Protein AF-A0A6Y1TXA5-F1 (afdb_monomer_lite)

Secondary structure (DSSP, 8-state):
-----HHHHHHHHSPPPPPBPTTT-PBPEEEEEETTEEEEE---EEEETTEEEEPTT--TTSHHHHHH-EEEE----HHHHHHHHHHHHHHHHHHHHHHHHHHHHHHHHHHHHHHHHHHHHHHHHHHHHHHHHHHHGGG--

Sequence (141 aa):
MSNIDKQALRERYSPKPAPECHICGKEMTIQRMSASRITYGCTGATYDDKGCHYAEGRSIADDHYEQSCVTVVDVSDPDVLALLDENIQLQRGKDAIEAVALALRDDMRQSREKLEAAERRIAETDQRHAELTARIEPMDR

pLDDT: mean 92.15, std 8.77, range [50.19, 98.5]

InterPro domains:
  IPR025153 Ead/Ea22-like protein [PF13935] (2-132)

Radius of gyration: 38.9 Å; chains: 1; bounding box: 80×25×112 Å

Organism: Salmonella enterica I (NCBI:txid59201)

Structure (mmCIF, N/CA/C/O backbone):
data_AF-A0A6Y1TXA5-F1
#
_entry.id   AF-A0A6Y1TXA5-F1
#
loop_
_atom_site.group_PDB
_atom_site.id
_atom_site.type_symbol
_atom_site.label_atom_id
_atom_site.label_alt_id
_atom_site.label_comp_id
_atom_site.label_asym_id
_atom_site.label_entity_id
_atom_site.label_seq_id
_atom_site.pdbx_PDB_ins_code
_atom_site.Cartn_x
_atom_site.Cartn_y
_atom_site.Cartn_z
_atom_site.occupancy
_atom_site.B_iso_or_equiv
_atom_site.auth_seq_id
_atom_site.auth_comp_id
_atom_site.auth_asym_id
_atom_site.auth_atom_id
_atom_site.pdbx_PDB_model_num
ATOM 1 N N . MET A 1 1 ? 18.683 7.797 3.065 1.00 52.19 1 MET A N 1
ATOM 2 C CA . MET A 1 1 ? 17.239 7.500 3.178 1.00 52.19 1 MET A CA 1
ATOM 3 C C . MET A 1 1 ? 17.001 7.031 4.597 1.00 52.19 1 MET A C 1
ATOM 5 O O . MET A 1 1 ? 17.770 6.193 5.054 1.00 52.19 1 MET A O 1
ATOM 9 N N . SER A 1 2 ? 16.063 7.630 5.331 1.00 56.81 2 SER A N 1
ATOM 10 C CA . SER A 1 2 ? 15.750 7.171 6.686 1.00 56.81 2 SER A CA 1
ATOM 11 C C . SER A 1 2 ? 15.278 5.717 6.611 1.00 56.81 2 SER A C 1
ATOM 13 O O . SER A 1 2 ? 14.435 5.379 5.783 1.00 56.81 2 SER A O 1
ATOM 15 N N . ASN A 1 3 ? 15.862 4.847 7.436 1.00 77.31 3 ASN A N 1
ATOM 16 C CA . ASN A 1 3 ? 15.494 3.434 7.520 1.00 77.31 3 ASN A CA 1
ATOM 17 C C . ASN A 1 3 ? 14.208 3.299 8.350 1.00 77.31 3 ASN A C 1
ATOM 19 O O . ASN A 1 3 ? 14.200 2.724 9.434 1.00 77.31 3 ASN A O 1
ATOM 23 N N . ILE A 1 4 ? 13.153 3.983 7.903 1.00 87.06 4 ILE A N 1
ATOM 24 C CA . ILE A 1 4 ? 11.847 3.924 8.543 1.00 87.06 4 ILE A CA 1
ATOM 25 C C . ILE A 1 4 ? 11.262 2.560 8.222 1.00 87.06 4 ILE A C 1
ATOM 27 O O . ILE A 1 4 ? 11.043 2.222 7.057 1.00 87.06 4 ILE A O 1
ATOM 31 N N . ASP A 1 5 ? 10.988 1.805 9.276 1.00 92.00 5 ASP A N 1
ATOM 32 C CA . ASP A 1 5 ? 10.298 0.536 9.174 1.00 92.00 5 ASP A CA 1
ATOM 33 C C . ASP A 1 5 ? 8.830 0.775 8.782 1.00 92.00 5 ASP A C 1
ATOM 35 O O . ASP A 1 5 ? 7.978 1.127 9.603 1.00 92.00 5 ASP A O 1
ATOM 39 N N . LYS A 1 6 ? 8.544 0.618 7.485 1.00 91.31 6 LYS A N 1
ATOM 40 C CA . LYS A 1 6 ? 7.195 0.780 6.929 1.00 91.31 6 LYS A CA 1
ATOM 41 C C . LYS A 1 6 ? 6.229 -0.271 7.476 1.00 91.31 6 LYS A C 1
ATOM 43 O O . LYS A 1 6 ? 5.043 0.025 7.567 1.00 91.31 6 LYS A O 1
ATOM 48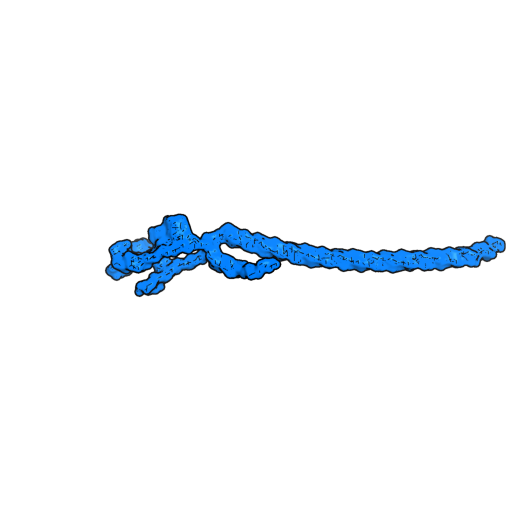 N N . GLN A 1 7 ? 6.711 -1.455 7.861 1.00 92.75 7 GLN A N 1
ATOM 49 C CA . GLN A 1 7 ? 5.874 -2.495 8.455 1.00 92.75 7 GLN A CA 1
ATOM 50 C C . GLN A 1 7 ? 5.431 -2.078 9.860 1.00 92.75 7 GLN A C 1
ATOM 52 O O . GLN A 1 7 ? 4.236 -2.085 10.152 1.00 92.75 7 GLN A O 1
ATOM 57 N N . ALA A 1 8 ? 6.363 -1.579 10.674 1.00 94.25 8 ALA A N 1
ATOM 58 C CA . ALA A 1 8 ? 6.043 -1.035 11.992 1.00 94.25 8 ALA A CA 1
ATOM 59 C C . ALA A 1 8 ? 5.064 0.154 11.922 1.00 94.25 8 ALA A C 1
ATOM 61 O O . ALA A 1 8 ? 4.236 0.339 12.817 1.00 94.25 8 ALA A O 1
ATOM 62 N N . LEU A 1 9 ? 5.131 0.972 10.862 1.00 94.50 9 LEU A N 1
ATOM 63 C CA . LEU A 1 9 ? 4.137 2.024 10.628 1.00 94.50 9 LEU A CA 1
ATOM 64 C C . LEU A 1 9 ? 2.763 1.445 10.281 1.00 94.50 9 LEU A C 1
ATOM 66 O O . LEU A 1 9 ? 1.775 1.874 10.873 1.00 94.50 9 LEU A O 1
ATOM 70 N N . ARG A 1 10 ? 2.682 0.458 9.380 1.00 95.69 10 ARG A N 1
ATOM 71 C CA . ARG A 1 10 ? 1.399 -0.184 9.053 1.00 95.69 10 ARG A CA 1
ATOM 72 C C . ARG A 1 10 ? 0.737 -0.776 10.288 1.00 95.69 10 ARG A C 1
ATOM 74 O O . ARG A 1 10 ? -0.444 -0.540 10.502 1.00 95.69 10 ARG A O 1
ATOM 81 N N . GLU A 1 11 ? 1.487 -1.483 11.125 1.00 94.88 11 GLU A N 1
ATOM 82 C CA . GLU A 1 11 ? 0.965 -2.069 12.366 1.00 94.88 11 GLU A CA 1
ATOM 83 C C . GLU A 1 11 ? 0.459 -1.004 13.343 1.00 94.88 11 GLU A C 1
ATOM 85 O O . GLU A 1 11 ? -0.597 -1.162 13.951 1.00 94.88 11 GLU A O 1
ATOM 90 N N . ARG A 1 12 ? 1.174 0.119 13.465 1.00 94.81 12 ARG A N 1
ATOM 91 C CA . ARG A 1 12 ? 0.801 1.212 14.371 1.00 94.81 12 ARG A CA 1
ATOM 92 C C . ARG A 1 12 ? -0.524 1.875 14.003 1.00 94.81 12 ARG A C 1
ATOM 94 O O . ARG A 1 12 ? -1.293 2.185 14.911 1.00 94.81 12 ARG A O 1
ATOM 101 N N . TYR A 1 13 ? -0.739 2.122 12.712 1.00 96.38 13 TYR A N 1
ATOM 102 C CA . TYR A 1 13 ? -1.920 2.813 12.184 1.00 96.38 13 TYR A CA 1
ATOM 103 C C . TYR A 1 13 ? -3.037 1.853 11.756 1.00 96.38 13 TYR A C 1
ATOM 105 O O . TYR A 1 13 ? -4.083 2.295 11.284 1.00 96.38 13 TYR A O 1
ATOM 113 N N . SER A 1 14 ? -2.841 0.545 11.932 1.00 96.00 14 SER A N 1
ATOM 114 C CA . SER A 1 14 ? -3.896 -0.440 11.713 1.00 96.00 14 SER A CA 1
ATOM 115 C C . SER A 1 14 ? -4.950 -0.382 12.824 1.00 96.00 14 SER A C 1
ATOM 117 O O . SER A 1 14 ? -4.612 -0.089 13.977 1.00 96.00 14 SER A O 1
ATOM 119 N N . PRO A 1 15 ? -6.219 -0.700 12.508 1.00 92.94 15 PRO A N 1
ATOM 120 C CA . PRO A 1 15 ? -7.256 -0.882 13.514 1.00 92.94 15 PRO A CA 1
ATOM 121 C C . PRO A 1 15 ? -6.823 -1.901 14.569 1.00 92.94 15 PRO A C 1
ATOM 123 O O . PRO A 1 15 ? -6.340 -2.987 14.239 1.00 92.94 15 PRO A O 1
ATOM 126 N N . LYS A 1 16 ? -6.992 -1.547 15.843 1.00 90.12 16 LYS A N 1
ATOM 127 C CA . LYS A 1 16 ? -6.677 -2.439 16.963 1.00 90.12 16 LYS A CA 1
ATOM 128 C C . LYS A 1 16 ? -7.922 -3.231 17.363 1.00 90.12 16 LYS A C 1
ATOM 130 O O . LYS A 1 16 ? -9.016 -2.664 17.337 1.00 90.12 16 LYS A O 1
ATOM 135 N N . PRO A 1 17 ? -7.773 -4.511 17.744 1.00 92.00 17 PRO A N 1
ATOM 136 C CA . PRO A 1 17 ? -8.894 -5.298 18.237 1.00 92.00 17 PRO A CA 1
ATOM 137 C C . PRO A 1 17 ? -9.453 -4.701 19.533 1.00 92.00 17 PRO A C 1
ATOM 139 O O . PRO A 1 17 ? -8.765 -3.952 20.239 1.00 92.00 17 PRO A O 1
ATOM 142 N N . ALA A 1 18 ? -10.698 -5.054 19.850 1.00 92.69 18 ALA A N 1
ATOM 143 C CA . ALA A 1 18 ? -11.282 -4.704 21.133 1.00 92.69 18 ALA A CA 1
ATOM 144 C C . ALA A 1 18 ? -10.454 -5.333 22.273 1.00 92.69 18 ALA A C 1
ATOM 146 O O . ALA A 1 18 ? -9.995 -6.471 22.150 1.00 92.69 18 ALA A O 1
ATOM 147 N N . PRO A 1 19 ? -10.220 -4.607 23.379 1.00 95.00 19 PRO A N 1
ATOM 148 C CA . PRO A 1 19 ? -9.510 -5.156 24.520 1.00 95.00 19 PRO A CA 1
ATOM 149 C C . PRO A 1 19 ? -10.345 -6.232 25.221 1.00 95.00 19 PRO A C 1
ATOM 151 O O . PRO A 1 19 ? -11.578 -6.205 25.219 1.00 95.00 19 PRO A O 1
ATOM 154 N N . GLU A 1 20 ? -9.657 -7.149 25.888 1.00 95.88 20 GLU A N 1
ATOM 155 C CA . GLU A 1 20 ? -10.276 -8.099 26.806 1.00 95.88 20 GLU A CA 1
ATOM 156 C C . GLU A 1 20 ? -10.505 -7.461 28.181 1.00 95.88 20 GLU A C 1
ATOM 158 O O . GLU A 1 20 ? -9.740 -6.616 28.654 1.00 95.88 20 GLU A O 1
ATOM 163 N N . CYS A 1 21 ? -11.567 -7.895 28.854 1.00 95.00 21 CYS A N 1
ATOM 164 C CA . CYS A 1 21 ? -11.885 -7.466 30.202 1.00 95.00 21 CYS A CA 1
ATOM 165 C C . CYS A 1 21 ? -10.831 -7.978 31.185 1.00 95.00 21 CYS A C 1
ATOM 167 O O . CYS A 1 21 ? -10.685 -9.181 31.375 1.00 95.00 21 CYS A O 1
ATOM 169 N N . HIS A 1 22 ? -10.172 -7.078 31.910 1.00 95.38 22 HIS A N 1
ATOM 170 C CA . HIS A 1 22 ? -9.161 -7.448 32.905 1.00 95.38 22 HIS A CA 1
ATOM 171 C C . HIS A 1 22 ? -9.720 -8.189 34.140 1.00 95.38 22 HIS A C 1
ATOM 173 O O . HIS A 1 22 ? -8.943 -8.691 34.947 1.00 95.38 22 HIS A O 1
ATOM 179 N N . ILE A 1 23 ? -11.049 -8.261 34.300 1.00 94.25 23 ILE A N 1
ATOM 180 C CA . ILE A 1 23 ? -11.718 -8.968 35.405 1.00 94.25 23 ILE A CA 1
ATOM 181 C C . ILE A 1 23 ? -12.082 -10.407 35.010 1.00 94.25 23 ILE A C 1
ATOM 183 O O . ILE A 1 23 ? -11.930 -11.318 35.817 1.00 94.25 23 ILE A O 1
ATOM 187 N N . CYS A 1 24 ? -12.584 -10.631 33.787 1.00 92.25 24 CYS A N 1
ATOM 188 C CA . CYS A 1 24 ? -13.100 -11.945 33.367 1.00 92.25 24 CYS A CA 1
ATOM 189 C C . CYS A 1 24 ? -12.565 -12.485 32.031 1.00 92.25 24 CYS A C 1
ATOM 191 O O . CYS A 1 24 ? -12.972 -13.570 31.624 1.00 92.25 24 CYS A O 1
ATOM 193 N N . GLY A 1 25 ? -11.700 -11.749 31.332 1.00 92.25 25 GLY A N 1
ATOM 194 C CA . GLY A 1 25 ? -11.067 -12.164 30.074 1.00 92.25 25 GLY A CA 1
ATOM 195 C C . GLY A 1 25 ? -11.969 -12.147 28.836 1.00 92.25 25 GLY A C 1
ATOM 196 O O . GLY A 1 25 ? -11.518 -12.483 27.750 1.00 92.25 25 GLY A O 1
ATOM 197 N N . LYS A 1 26 ? -13.248 -11.767 28.956 1.00 92.00 26 LYS A N 1
ATOM 198 C CA . LYS A 1 26 ? -14.146 -11.661 27.793 1.00 92.00 26 LYS A CA 1
ATOM 199 C C . LYS A 1 26 ? -13.838 -10.415 26.964 1.00 92.00 26 LYS A C 1
ATOM 201 O O . LYS A 1 26 ? -13.551 -9.365 27.539 1.00 92.00 26 LYS A O 1
ATOM 206 N N . GLU A 1 27 ? -13.976 -10.518 25.643 1.00 93.00 27 GLU A N 1
ATOM 207 C CA . GLU A 1 27 ? -13.890 -9.371 24.732 1.00 93.00 27 GLU A CA 1
ATOM 208 C C . GLU A 1 27 ? -14.887 -8.279 25.150 1.00 93.00 27 GLU A C 1
ATOM 210 O O . GLU A 1 27 ? -16.052 -8.545 25.468 1.00 93.00 27 GLU A O 1
ATOM 215 N N . MET A 1 28 ? -14.403 -7.042 25.222 1.00 93.75 28 MET A N 1
ATOM 216 C CA . MET A 1 28 ? -15.205 -5.899 25.637 1.00 93.75 28 MET A CA 1
ATOM 217 C C . MET A 1 28 ? -15.914 -5.261 24.444 1.00 93.75 28 MET A C 1
ATOM 219 O O . MET A 1 28 ? -15.462 -5.340 23.307 1.00 93.75 28 MET A O 1
ATOM 223 N N . THR A 1 29 ? -17.004 -4.546 24.712 1.00 92.31 29 THR A N 1
ATOM 224 C CA . THR A 1 29 ? -17.749 -3.819 23.675 1.00 92.31 29 THR A CA 1
ATOM 225 C C . THR A 1 29 ? -17.590 -2.314 23.840 1.00 92.31 29 THR A C 1
ATOM 227 O O . THR A 1 29 ? -17.335 -1.810 24.940 1.00 92.31 29 THR A O 1
ATOM 230 N N . ILE A 1 30 ? -17.733 -1.579 22.740 1.00 92.94 30 ILE A N 1
ATOM 231 C CA . ILE A 1 30 ? -17.672 -0.118 22.733 1.00 92.94 30 ILE A CA 1
ATOM 232 C C . ILE A 1 30 ? -18.894 0.443 23.470 1.00 92.94 30 ILE A C 1
ATOM 234 O O . ILE A 1 30 ? -20.026 0.208 23.063 1.00 92.94 30 ILE A O 1
ATOM 238 N N . GLN A 1 31 ? -18.658 1.218 24.529 1.00 92.50 31 GLN A N 1
ATOM 239 C CA . GLN A 1 31 ? -19.710 1.902 25.298 1.00 92.50 31 GLN A CA 1
ATOM 240 C C . GLN A 1 31 ? -19.846 3.365 24.892 1.00 92.50 31 GLN A C 1
ATOM 242 O O . GLN A 1 31 ? -20.925 3.951 24.951 1.00 92.50 31 GLN A O 1
ATOM 247 N N . ARG A 1 32 ? -18.729 3.980 24.490 1.00 93.12 32 ARG A N 1
ATOM 248 C CA . ARG A 1 32 ? -18.685 5.379 24.076 1.00 93.12 32 ARG A CA 1
ATOM 249 C C . ARG A 1 32 ? -17.572 5.598 23.067 1.00 93.12 32 ARG A C 1
ATOM 251 O O . ARG A 1 32 ? -16.451 5.146 23.279 1.00 93.12 32 ARG A O 1
ATOM 258 N N . MET A 1 33 ? -17.862 6.366 22.023 1.00 93.31 33 MET A N 1
ATOM 259 C CA . MET A 1 33 ? -16.852 6.892 21.106 1.00 93.31 33 MET A CA 1
ATOM 260 C C . MET A 1 33 ? -16.910 8.412 21.118 1.00 93.31 33 MET A C 1
ATOM 262 O O . MET A 1 33 ? -17.975 9.002 20.947 1.00 93.31 33 MET A O 1
ATOM 266 N N . SER A 1 34 ? -15.765 9.046 21.344 1.00 91.69 34 SER A N 1
ATOM 267 C CA . SER A 1 34 ? -15.610 10.495 21.288 1.00 91.69 34 SER A CA 1
ATOM 268 C C . SER A 1 34 ? -14.334 10.823 20.527 1.00 91.69 34 SER A C 1
ATOM 270 O O . SER A 1 34 ? -13.250 10.850 21.115 1.00 91.69 34 SER A O 1
ATOM 272 N N . ALA A 1 35 ? -14.472 11.088 19.226 1.00 89.12 35 ALA A N 1
ATOM 273 C CA . ALA A 1 35 ? -13.347 11.238 18.304 1.00 89.12 35 ALA A CA 1
ATOM 274 C C . ALA A 1 35 ? -12.374 10.048 18.439 1.00 89.12 35 ALA A C 1
ATOM 276 O O . ALA A 1 35 ? -12.797 8.908 18.284 1.00 89.12 35 ALA A O 1
ATOM 277 N N . SER A 1 36 ? -11.109 10.292 18.790 1.00 91.12 36 SER A N 1
ATOM 278 C CA . SER A 1 36 ? -10.095 9.246 18.967 1.00 91.12 36 SER A CA 1
ATOM 279 C C . SER A 1 36 ? -10.177 8.500 20.300 1.00 91.12 36 SER A C 1
ATOM 281 O O . SER A 1 36 ? -9.404 7.580 20.530 1.00 91.12 36 SER A O 1
ATOM 283 N N . ARG A 1 37 ? -11.060 8.877 21.229 1.00 95.00 37 ARG A N 1
ATOM 284 C CA . ARG A 1 37 ? -11.178 8.199 22.528 1.00 95.00 37 ARG A CA 1
ATOM 285 C C . ARG A 1 37 ? -12.328 7.206 22.484 1.00 95.00 37 ARG A C 1
ATOM 287 O O . ARG A 1 37 ? -13.489 7.609 22.389 1.00 95.00 37 ARG A O 1
ATOM 294 N N . ILE A 1 38 ? -11.997 5.927 22.605 1.00 95.75 38 ILE A N 1
ATOM 295 C CA . ILE A 1 38 ? -12.959 4.828 22.644 1.00 95.75 38 ILE A CA 1
ATOM 296 C C . ILE A 1 38 ? -12.978 4.261 24.058 1.00 95.75 38 ILE A C 1
ATOM 298 O O . ILE A 1 38 ? -11.949 3.827 24.577 1.00 95.75 38 ILE A O 1
ATOM 302 N N . THR A 1 39 ? -14.146 4.274 24.691 1.00 95.88 39 THR A N 1
ATOM 303 C CA . THR A 1 39 ? -14.367 3.618 25.979 1.00 95.88 39 THR A CA 1
ATOM 304 C C . THR A 1 39 ? -14.966 2.243 25.738 1.00 95.88 39 THR A C 1
ATOM 306 O O . THR A 1 39 ? -16.056 2.123 25.174 1.00 95.88 39 THR A O 1
ATOM 309 N N . TYR A 1 40 ? -14.258 1.219 26.193 1.00 95.44 40 TYR A N 1
ATOM 310 C CA . TYR A 1 40 ? -14.702 -0.166 26.204 1.00 95.44 40 TYR A CA 1
ATOM 311 C C . TYR A 1 40 ? -15.212 -0.531 27.595 1.00 95.44 40 TYR A C 1
ATOM 313 O O . TYR A 1 40 ? -14.652 -0.084 28.594 1.00 95.44 40 TYR A O 1
ATOM 321 N N . GLY A 1 41 ? -16.244 -1.369 27.657 1.00 94.38 41 GLY A N 1
ATOM 322 C CA . GLY A 1 41 ? -16.823 -1.889 28.898 1.00 94.38 41 GLY A CA 1
ATOM 323 C C . GLY A 1 41 ? -17.221 -3.355 28.747 1.00 94.38 41 GLY A C 1
ATOM 324 O O . GLY A 1 41 ? -17.605 -3.798 27.661 1.00 94.38 41 GLY A O 1
ATOM 325 N N . CYS A 1 42 ? -17.121 -4.119 29.833 1.00 93.81 42 CYS A N 1
ATOM 326 C CA . CYS A 1 42 ? -17.647 -5.475 29.907 1.00 93.81 42 CYS A CA 1
ATOM 327 C C . CYS A 1 42 ? -19.040 -5.430 30.532 1.00 93.81 42 CYS A C 1
ATOM 329 O O . CYS A 1 42 ? -19.188 -5.456 31.750 1.00 93.81 42 CYS A O 1
ATOM 331 N N . THR A 1 43 ? -20.072 -5.386 29.695 1.00 88.62 43 THR A N 1
ATOM 332 C CA . THR A 1 43 ? -21.476 -5.388 30.140 1.00 88.62 43 THR A CA 1
ATOM 333 C C . THR A 1 43 ? -21.966 -6.777 30.550 1.00 88.62 43 THR A C 1
ATOM 335 O O . THR A 1 43 ? -23.001 -6.902 31.192 1.00 88.62 43 THR A O 1
ATOM 338 N N . GLY A 1 44 ? -21.253 -7.840 30.159 1.00 86.69 44 GLY A N 1
ATOM 339 C CA . GLY A 1 44 ? -21.749 -9.211 30.288 1.00 86.69 44 GLY A CA 1
ATOM 340 C C . GLY A 1 44 ? -22.946 -9.508 29.377 1.00 86.69 44 GLY A C 1
ATOM 341 O O . GLY A 1 44 ? -23.604 -10.526 29.584 1.00 86.69 44 GLY A O 1
ATOM 342 N N . ALA A 1 45 ? -23.227 -8.626 28.410 1.00 88.06 45 ALA A N 1
ATOM 343 C CA . ALA A 1 45 ? -24.276 -8.805 27.421 1.00 88.06 45 ALA A CA 1
ATOM 344 C C . ALA A 1 45 ? -23.842 -9.787 26.333 1.00 88.06 45 ALA A C 1
ATOM 346 O O . ALA A 1 45 ? -22.721 -9.728 25.825 1.00 88.06 45 ALA A O 1
ATOM 347 N N . THR A 1 46 ? -24.766 -10.648 25.943 1.00 86.44 46 THR A N 1
ATOM 348 C CA . THR A 1 46 ? -24.685 -11.504 24.769 1.00 86.44 46 THR A CA 1
ATOM 349 C C . THR A 1 46 ? -25.816 -11.130 23.821 1.00 86.44 46 THR A C 1
ATOM 351 O O . THR A 1 46 ? -26.941 -10.856 24.242 1.00 86.44 46 THR A O 1
ATOM 354 N N . TYR A 1 47 ? -25.489 -11.074 22.532 1.00 86.12 47 TYR A N 1
ATOM 355 C CA . TYR A 1 47 ? -26.424 -10.741 21.465 1.00 86.12 47 TYR A CA 1
ATOM 356 C C . TYR A 1 47 ? -26.654 -11.994 20.628 1.00 86.12 47 TYR A C 1
ATOM 358 O O . TYR A 1 47 ? -25.716 -12.514 20.025 1.00 86.12 47 TYR A O 1
ATOM 366 N N . ASP A 1 48 ? -27.889 -12.481 20.616 1.00 88.56 48 ASP A N 1
ATOM 367 C CA . ASP A 1 48 ? -28.330 -13.597 19.782 1.00 88.56 48 ASP A CA 1
ATOM 368 C C . ASP A 1 48 ? -29.650 -13.254 19.067 1.00 88.56 48 ASP A C 1
ATOM 370 O O . ASP A 1 48 ? -30.143 -12.125 19.143 1.00 88.56 48 ASP A O 1
ATOM 374 N N . ASP A 1 49 ? -30.245 -14.235 18.384 1.00 92.50 49 ASP A N 1
ATOM 375 C CA . ASP A 1 49 ? -31.521 -14.079 17.670 1.00 92.50 49 ASP A CA 1
ATOM 376 C C . ASP A 1 49 ? -32.699 -13.687 18.587 1.00 92.50 49 ASP A C 1
ATOM 378 O O . ASP A 1 49 ? -33.741 -13.238 18.106 1.00 92.50 49 ASP A O 1
ATOM 382 N N . LYS A 1 50 ? -32.563 -13.846 19.911 1.00 88.75 50 LYS A N 1
ATOM 383 C CA . LYS A 1 50 ? -33.564 -13.458 20.918 1.00 88.75 50 LYS A CA 1
ATOM 384 C C . LYS A 1 50 ? -33.314 -12.056 21.479 1.00 88.75 50 LYS A C 1
ATOM 386 O O . LYS A 1 50 ? -34.108 -11.579 22.290 1.00 88.75 50 LYS A O 1
ATOM 391 N N . GLY A 1 51 ? -32.254 -11.386 21.034 1.00 88.31 51 GLY A N 1
ATOM 392 C CA . GLY A 1 51 ? -31.882 -10.039 21.437 1.00 88.31 51 GLY A CA 1
ATOM 393 C C . GLY A 1 51 ? -30.770 -10.001 22.485 1.00 88.31 51 GLY A C 1
ATOM 394 O O . GLY A 1 51 ? -29.967 -10.921 22.630 1.00 88.31 51 GLY A O 1
ATOM 395 N N . CYS A 1 52 ? -30.692 -8.877 23.197 1.00 87.31 52 CYS A N 1
ATOM 396 C CA . CYS A 1 52 ? -29.677 -8.645 24.222 1.00 87.31 52 CYS A CA 1
ATOM 397 C C . CYS A 1 52 ? -30.096 -9.296 25.542 1.00 87.31 52 CYS A C 1
ATOM 399 O O . CYS A 1 52 ? -31.165 -8.990 26.074 1.00 87.31 52 CYS A O 1
ATOM 401 N N . HIS A 1 53 ? -29.239 -10.149 26.091 1.00 88.19 53 HIS A N 1
ATOM 402 C CA . HIS A 1 53 ? -29.414 -10.719 27.420 1.00 88.19 53 HIS A CA 1
ATOM 403 C C . HIS A 1 53 ? -28.103 -10.657 28.201 1.00 88.19 53 HIS A C 1
ATOM 405 O O . HIS A 1 53 ? -27.018 -10.747 27.636 1.00 8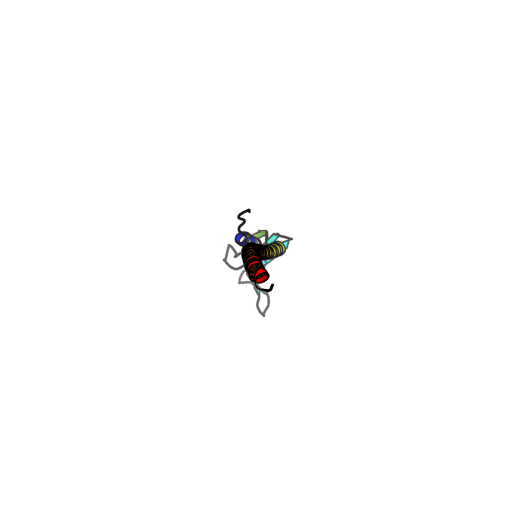8.19 53 HIS A O 1
ATOM 411 N N . TYR A 1 54 ? -28.206 -10.464 29.512 1.00 89.06 54 TYR A N 1
ATOM 412 C CA . TYR A 1 54 ? -27.053 -10.371 30.400 1.00 89.06 54 TYR A CA 1
ATOM 413 C C . TYR A 1 54 ? -26.810 -11.717 31.079 1.00 89.06 54 TYR A C 1
ATOM 415 O O . TYR A 1 54 ? -27.755 -12.458 31.359 1.00 89.06 54 TYR A O 1
ATOM 423 N N . ALA A 1 55 ? -25.547 -12.031 31.367 1.00 87.06 55 ALA A N 1
ATOM 424 C CA . ALA A 1 55 ? -25.228 -13.158 32.238 1.00 87.06 55 ALA A CA 1
ATOM 425 C C . ALA A 1 55 ? -25.869 -12.984 33.632 1.00 87.06 55 ALA A C 1
ATOM 427 O O . ALA A 1 55 ? -26.199 -11.875 34.053 1.00 87.06 55 ALA A O 1
ATOM 428 N N . GLU A 1 56 ? -26.057 -14.087 34.355 1.00 86.25 56 GLU A N 1
ATOM 429 C CA . GLU A 1 56 ? -26.721 -14.064 35.660 1.00 86.25 56 GLU A CA 1
ATOM 430 C C . GLU A 1 56 ? -26.021 -13.103 36.638 1.00 86.25 56 GLU A C 1
ATOM 432 O O . GLU A 1 56 ? -24.794 -13.093 36.755 1.00 86.25 56 GLU A O 1
ATOM 437 N N . GLY A 1 57 ? -26.811 -12.256 37.305 1.00 85.06 57 GLY A N 1
ATOM 438 C CA . GLY A 1 57 ? -26.305 -11.222 38.212 1.00 85.06 57 GLY A CA 1
ATOM 439 C C . GLY A 1 57 ? -25.627 -10.030 37.526 1.00 85.06 57 GLY A C 1
ATOM 440 O O . GLY A 1 57 ? -25.056 -9.198 38.228 1.00 85.06 57 GLY A O 1
ATOM 441 N N . ARG A 1 58 ? -25.674 -9.928 36.188 1.00 88.00 58 ARG A N 1
ATOM 442 C CA . ARG A 1 58 ? -25.063 -8.830 35.426 1.00 88.00 58 ARG A CA 1
ATOM 443 C C . ARG A 1 58 ? -26.081 -7.793 34.947 1.00 88.00 58 ARG A C 1
ATOM 445 O O . ARG A 1 58 ? -27.230 -8.121 34.658 1.00 88.00 58 ARG A O 1
ATOM 452 N N . SER A 1 59 ? -25.650 -6.539 34.820 1.00 85.31 59 SER A N 1
ATOM 453 C CA . SER A 1 59 ? -26.431 -5.448 34.220 1.00 85.31 59 SER A CA 1
ATOM 454 C C . SER A 1 59 ? -25.536 -4.339 33.644 1.00 85.31 59 SER A C 1
ATOM 456 O O . SER A 1 59 ? -24.333 -4.312 33.882 1.00 85.31 59 SER A O 1
ATOM 458 N N . ILE A 1 60 ? -26.124 -3.379 32.918 1.00 79.50 60 ILE A N 1
ATOM 459 C CA . ILE A 1 60 ? -25.397 -2.225 32.345 1.00 79.50 60 ILE A CA 1
ATOM 460 C C . ILE A 1 60 ? -24.854 -1.235 33.395 1.00 79.50 60 ILE A C 1
ATOM 462 O O . ILE A 1 60 ? -24.123 -0.315 33.049 1.00 79.50 60 ILE A O 1
ATOM 466 N N . ALA A 1 61 ? -25.223 -1.394 34.665 1.00 83.62 61 ALA A N 1
ATOM 467 C CA . ALA A 1 61 ? -24.790 -0.535 35.764 1.00 83.62 61 ALA A CA 1
ATOM 468 C C . ALA A 1 61 ? -24.365 -1.364 36.986 1.00 83.62 61 ALA A C 1
ATOM 470 O O . ALA A 1 61 ? -24.569 -0.943 38.120 1.00 83.62 61 ALA A O 1
ATOM 471 N N . ASP A 1 62 ? -23.843 -2.573 36.754 1.00 89.56 62 ASP A N 1
ATOM 472 C CA . ASP A 1 62 ? -23.259 -3.380 37.823 1.00 89.56 62 ASP A CA 1
ATOM 473 C C . ASP A 1 62 ? -21.805 -2.974 38.125 1.00 89.56 62 ASP A C 1
ATOM 475 O O . ASP A 1 62 ? -21.133 -2.323 37.319 1.00 89.56 62 ASP A O 1
ATOM 479 N N . ASP A 1 63 ? -21.307 -3.399 39.290 1.00 92.56 63 ASP A N 1
ATOM 480 C CA . ASP A 1 63 ? -19.933 -3.121 39.728 1.00 92.56 63 ASP A CA 1
ATOM 481 C C . ASP A 1 63 ? -18.900 -3.631 38.717 1.00 92.56 63 ASP A C 1
ATOM 483 O O . ASP A 1 63 ? -17.852 -3.021 38.516 1.00 92.56 63 ASP A O 1
ATOM 487 N N . HIS A 1 64 ? -19.190 -4.749 38.046 1.00 93.31 64 HIS A N 1
ATOM 488 C CA . HIS A 1 64 ? -18.283 -5.307 37.053 1.00 93.31 64 HIS A CA 1
ATOM 489 C C . HIS A 1 64 ? -18.157 -4.387 35.840 1.00 93.31 64 HIS A C 1
ATOM 491 O O . HIS A 1 64 ? -17.054 -4.163 35.352 1.00 93.31 64 HIS A O 1
ATOM 497 N N . TYR A 1 65 ? -19.266 -3.858 35.338 1.00 93.19 65 TYR A N 1
ATOM 498 C CA . TYR A 1 65 ? -19.298 -2.910 34.243 1.00 93.19 65 TYR A CA 1
ATOM 499 C C . TYR A 1 65 ? -18.495 -1.668 34.621 1.00 93.19 65 TYR A C 1
ATOM 501 O O . TYR A 1 65 ? -17.559 -1.328 33.893 1.00 93.19 65 TYR A O 1
ATOM 509 N N . GLU A 1 66 ? -18.784 -1.062 35.779 1.00 92.31 66 GLU A N 1
ATOM 510 C CA . GLU A 1 66 ? -18.095 0.141 36.258 1.00 92.31 66 GLU A CA 1
ATOM 511 C C . GLU A 1 66 ? -16.582 -0.084 36.377 1.00 92.31 66 GLU A C 1
ATOM 513 O O . GLU A 1 66 ? -15.793 0.682 35.820 1.00 92.31 66 GLU A O 1
ATOM 518 N N . GLN A 1 67 ? -16.172 -1.180 37.018 1.00 94.50 67 GLN A N 1
ATOM 519 C CA . GLN A 1 67 ? -14.762 -1.512 37.218 1.00 94.50 67 GLN A CA 1
ATOM 520 C C . GLN A 1 67 ? -14.063 -1.937 35.925 1.00 94.50 67 GLN A C 1
ATOM 522 O O . GLN A 1 67 ? -12.863 -1.728 35.780 1.00 94.50 67 GLN A O 1
ATOM 527 N N . SER A 1 68 ? -14.790 -2.518 34.968 1.00 94.75 68 SER A N 1
ATOM 528 C CA . SER A 1 68 ? -14.202 -2.988 33.713 1.00 94.75 68 SER A CA 1
ATOM 529 C C . SER A 1 68 ? -13.876 -1.867 32.728 1.00 94.75 68 SER A C 1
ATOM 531 O O . SER A 1 68 ? -13.080 -2.097 31.821 1.00 94.75 68 SER A O 1
ATOM 533 N N . CYS A 1 69 ? -14.481 -0.683 32.865 1.00 94.06 69 CYS A N 1
ATOM 534 C CA . CYS A 1 69 ? -14.398 0.374 31.861 1.00 94.06 69 CYS A CA 1
ATOM 535 C C . CYS A 1 69 ? -12.959 0.867 31.627 1.00 94.06 69 CYS A C 1
ATOM 537 O O . CYS A 1 69 ? -12.288 1.354 32.534 1.00 94.06 69 CYS A O 1
ATOM 539 N N . VAL A 1 70 ? -12.506 0.826 30.372 1.00 95.69 70 VAL A N 1
ATOM 540 C CA . VAL A 1 70 ? -11.194 1.337 29.950 1.00 95.69 70 VAL A CA 1
ATOM 541 C C . VAL A 1 70 ? -11.358 2.286 28.773 1.00 95.69 70 VAL A C 1
ATOM 543 O O . VAL A 1 70 ? -12.141 2.034 27.863 1.00 95.69 70 VAL A O 1
ATOM 546 N N . THR A 1 71 ? -10.618 3.396 28.772 1.00 95.94 71 THR A N 1
ATOM 547 C CA . THR A 1 71 ? -10.586 4.318 27.629 1.00 95.94 71 THR A CA 1
ATOM 548 C C . THR A 1 71 ? -9.254 4.212 26.907 1.00 95.94 71 THR A C 1
ATOM 550 O O . THR A 1 71 ? -8.205 4.481 27.489 1.00 95.94 71 THR A O 1
ATOM 553 N N . VAL A 1 72 ? -9.315 3.862 25.628 1.00 94.62 72 VAL A N 1
ATOM 554 C CA . VAL A 1 72 ? -8.169 3.740 24.729 1.00 94.62 72 VAL A CA 1
ATOM 555 C C . VAL A 1 72 ? -8.188 4.901 23.741 1.00 94.62 72 VAL A C 1
ATOM 557 O O . VAL A 1 72 ? -9.251 5.355 23.316 1.00 94.62 72 VAL A O 1
ATOM 560 N N . VAL A 1 73 ? -7.003 5.403 23.393 1.00 94.12 73 VAL A N 1
ATOM 561 C CA . VAL A 1 73 ? -6.844 6.330 22.269 1.00 94.12 73 VAL A CA 1
ATOM 562 C C . VAL A 1 73 ? -6.628 5.502 21.010 1.00 94.12 73 VAL A C 1
ATOM 564 O O . VAL A 1 73 ? -5.614 4.810 20.885 1.00 94.12 73 VAL A O 1
ATOM 567 N N . ASP A 1 74 ? -7.592 5.564 20.104 1.00 93.31 74 ASP A N 1
ATOM 568 C CA . ASP A 1 74 ? -7.458 5.035 18.763 1.00 93.31 74 ASP A CA 1
ATOM 569 C C . ASP A 1 74 ? -6.518 5.932 17.953 1.00 93.31 74 ASP A C 1
ATOM 571 O O . ASP A 1 74 ? -6.686 7.150 17.871 1.00 93.31 74 ASP A O 1
ATOM 575 N N . VAL A 1 75 ? -5.482 5.299 17.420 1.00 94.12 75 VAL A N 1
ATOM 576 C CA . VAL A 1 75 ? -4.463 5.913 16.563 1.00 94.12 75 VAL A CA 1
ATOM 577 C C . VAL A 1 75 ? -4.512 5.319 15.159 1.00 94.12 75 VAL A C 1
ATOM 579 O O . VAL A 1 75 ? -3.604 5.574 14.372 1.00 94.12 75 VAL A O 1
ATOM 582 N N . SER A 1 76 ? -5.516 4.485 14.869 1.00 94.38 76 SER A N 1
ATOM 583 C CA . SER A 1 76 ? -5.709 3.943 13.536 1.00 94.38 76 SER A CA 1
ATOM 584 C C . SER A 1 76 ? -6.046 5.067 12.561 1.00 94.38 76 SER A C 1
ATOM 586 O O . SER A 1 76 ? -6.793 5.991 12.885 1.00 94.38 76 SER A O 1
ATOM 588 N N . ASP A 1 77 ? -5.424 5.023 11.387 1.00 96.06 77 ASP A N 1
ATOM 589 C CA . ASP A 1 77 ? -5.556 6.079 10.389 1.00 96.06 77 ASP A CA 1
ATOM 590 C C . ASP A 1 77 ? -5.511 5.463 8.979 1.00 96.06 77 ASP A C 1
ATOM 592 O O . ASP A 1 77 ? -4.439 5.050 8.516 1.00 96.06 77 ASP A O 1
ATOM 596 N N . PRO A 1 78 ? -6.665 5.354 8.293 1.00 95.69 78 PRO A N 1
ATOM 597 C CA . PRO A 1 78 ? -6.730 4.757 6.965 1.00 95.69 78 PRO A CA 1
ATOM 598 C C . PRO A 1 78 ? -6.000 5.593 5.905 1.00 95.69 78 PRO A C 1
ATOM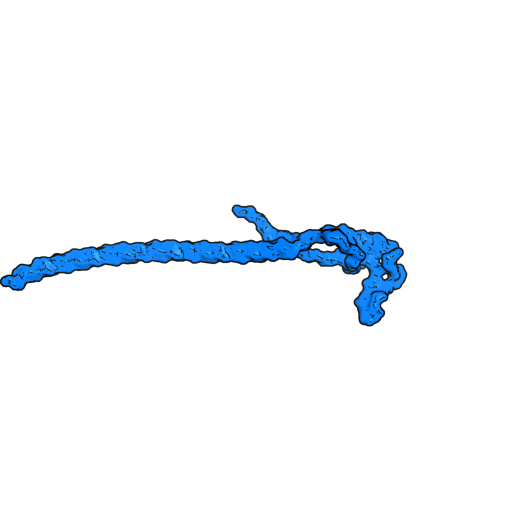 600 O O . PRO A 1 78 ? -5.469 5.015 4.955 1.00 95.69 78 PRO A O 1
ATOM 603 N N . ASP A 1 79 ? -5.912 6.914 6.075 1.00 97.12 79 ASP A N 1
ATOM 604 C CA . ASP A 1 79 ? -5.231 7.794 5.124 1.00 97.12 79 ASP A CA 1
ATOM 605 C C . ASP A 1 79 ? -3.717 7.577 5.201 1.00 97.12 79 ASP A C 1
ATOM 607 O O . ASP A 1 79 ? -3.038 7.477 4.177 1.00 97.12 79 ASP A O 1
ATOM 611 N N . VAL A 1 80 ? -3.175 7.395 6.410 1.00 96.44 80 VAL A N 1
ATOM 612 C CA . VAL A 1 80 ? -1.761 7.029 6.590 1.00 96.44 80 VAL A CA 1
ATOM 613 C C . VAL A 1 80 ? -1.448 5.676 5.944 1.00 96.44 80 VAL A C 1
ATOM 615 O O . VAL A 1 80 ? -0.405 5.531 5.300 1.00 96.44 80 VAL A O 1
ATOM 618 N N . LEU A 1 81 ? -2.335 4.683 6.071 1.00 97.25 81 LEU A N 1
ATOM 619 C CA . LEU A 1 81 ? -2.154 3.377 5.427 1.00 97.25 81 LEU A CA 1
ATOM 620 C C . LEU A 1 81 ? -2.185 3.481 3.894 1.00 97.25 81 LEU A C 1
ATOM 622 O O . LEU A 1 81 ? -1.331 2.888 3.232 1.00 97.25 81 LEU A O 1
ATOM 626 N N . ALA A 1 82 ? -3.102 4.277 3.339 1.00 97.62 82 ALA A N 1
ATOM 627 C CA . ALA A 1 82 ? -3.186 4.524 1.902 1.00 97.62 82 ALA A CA 1
ATOM 628 C C . ALA A 1 82 ? -1.922 5.218 1.363 1.00 97.62 82 ALA A C 1
ATOM 630 O O . ALA A 1 82 ? -1.366 4.803 0.344 1.00 97.62 82 ALA A O 1
ATOM 631 N N . LEU A 1 83 ? -1.404 6.217 2.085 1.00 97.25 83 LEU A N 1
ATOM 632 C CA . LEU A 1 83 ? -0.152 6.892 1.734 1.00 97.25 83 LEU A CA 1
ATOM 633 C C . LEU A 1 83 ? 1.059 5.948 1.802 1.00 97.25 83 LEU A C 1
ATOM 635 O O . LEU A 1 83 ? 1.978 6.055 0.986 1.00 97.25 83 LEU A O 1
ATOM 639 N N . LEU A 1 84 ? 1.083 5.005 2.750 1.00 96.44 84 LEU A N 1
ATOM 640 C CA . LEU A 1 84 ? 2.126 3.975 2.812 1.00 96.44 84 LEU A CA 1
ATOM 641 C C . LEU A 1 84 ? 2.072 3.039 1.601 1.00 96.44 84 LEU A C 1
ATOM 643 O O . LEU A 1 84 ? 3.128 2.692 1.064 1.00 96.44 84 LEU A O 1
ATOM 647 N N . ASP A 1 85 ? 0.876 2.653 1.156 1.00 96.19 85 ASP A N 1
ATOM 648 C CA . ASP A 1 85 ? 0.692 1.859 -0.061 1.00 96.19 85 ASP A CA 1
ATOM 649 C C . ASP A 1 85 ? 1.183 2.591 -1.302 1.00 96.19 85 ASP A C 1
ATOM 651 O O . ASP A 1 85 ? 2.001 2.047 -2.051 1.00 96.19 85 ASP A O 1
ATOM 655 N N . GLU A 1 86 ? 0.757 3.838 -1.486 1.00 97.25 86 GLU A N 1
ATOM 656 C CA . GLU A 1 86 ? 1.207 4.676 -2.594 1.00 97.25 86 GLU A CA 1
ATOM 657 C C . GLU A 1 86 ? 2.733 4.813 -2.592 1.00 97.25 86 GLU A C 1
ATOM 659 O O . GLU A 1 86 ? 3.391 4.596 -3.611 1.00 97.25 86 GLU A O 1
ATOM 664 N N . ASN A 1 87 ? 3.331 5.078 -1.430 1.00 94.94 87 ASN A N 1
ATOM 665 C CA . ASN A 1 87 ? 4.776 5.208 -1.308 1.00 94.94 87 ASN A CA 1
ATOM 666 C C . ASN A 1 87 ? 5.527 3.914 -1.673 1.00 94.94 87 ASN A C 1
ATOM 668 O O . ASN A 1 87 ? 6.595 3.970 -2.287 1.00 94.94 87 ASN A O 1
ATOM 672 N N . ILE A 1 88 ? 4.995 2.743 -1.308 1.00 93.75 88 ILE A N 1
ATOM 673 C CA . ILE A 1 88 ? 5.574 1.444 -1.684 1.00 93.75 88 ILE A CA 1
ATOM 674 C C . ILE A 1 88 ? 5.484 1.231 -3.198 1.00 93.75 88 ILE A C 1
ATOM 676 O O . ILE A 1 88 ? 6.458 0.778 -3.804 1.00 93.75 88 ILE A O 1
ATOM 680 N N . GLN A 1 89 ? 4.357 1.580 -3.820 1.00 96.38 89 GLN A N 1
ATOM 681 C CA . GLN A 1 89 ? 4.195 1.470 -5.272 1.00 96.38 89 GLN A CA 1
ATOM 682 C C . GLN A 1 89 ? 5.134 2.419 -6.021 1.00 96.38 89 GLN A C 1
ATOM 684 O O . GLN A 1 89 ? 5.814 1.999 -6.956 1.00 96.38 89 GLN A O 1
ATOM 689 N N . LEU A 1 90 ? 5.247 3.670 -5.569 1.00 96.69 90 LEU A N 1
ATOM 690 C CA . LEU A 1 90 ? 6.164 4.652 -6.147 1.00 96.69 90 LEU A CA 1
ATOM 691 C C . LEU A 1 90 ? 7.623 4.213 -6.028 1.00 96.69 90 LEU A C 1
ATOM 693 O O . LEU A 1 90 ? 8.382 4.375 -6.980 1.00 96.69 90 LEU A O 1
ATOM 697 N N . GLN A 1 91 ? 8.020 3.618 -4.899 1.00 94.88 91 GLN A N 1
ATOM 698 C CA . GLN A 1 91 ? 9.377 3.096 -4.738 1.00 94.88 91 GLN A CA 1
ATOM 699 C C . GLN A 1 91 ? 9.665 1.973 -5.742 1.00 94.88 91 GLN A C 1
ATOM 701 O O . GLN A 1 91 ? 10.693 2.006 -6.407 1.00 94.88 91 GLN A O 1
ATOM 706 N N . ARG A 1 92 ? 8.730 1.032 -5.923 1.00 95.62 92 ARG A N 1
ATOM 707 C CA . ARG A 1 92 ? 8.863 -0.030 -6.934 1.00 95.62 92 ARG A CA 1
ATOM 708 C C . ARG A 1 92 ? 8.951 0.537 -8.350 1.00 95.62 92 ARG A C 1
ATOM 710 O O . ARG A 1 92 ? 9.776 0.088 -9.138 1.00 95.62 92 ARG A O 1
ATOM 717 N N . GLY A 1 93 ? 8.119 1.531 -8.665 1.00 97.62 93 GLY A N 1
ATOM 718 C CA . GLY A 1 93 ? 8.149 2.221 -9.953 1.00 97.62 93 GLY A CA 1
ATOM 719 C C . GLY A 1 93 ? 9.481 2.930 -10.197 1.00 97.62 93 GLY A C 1
ATOM 720 O O . GLY A 1 93 ? 10.055 2.810 -11.276 1.00 97.62 93 GLY A O 1
ATOM 721 N N . LYS A 1 94 ? 10.013 3.607 -9.176 1.00 97.50 94 LYS A N 1
ATOM 722 C CA . LYS A 1 94 ? 11.334 4.235 -9.224 1.00 97.50 94 LYS A CA 1
ATOM 723 C C . LYS A 1 94 ? 12.433 3.206 -9.491 1.00 97.50 94 LYS A C 1
ATOM 725 O O . LYS A 1 94 ? 13.223 3.417 -10.405 1.00 97.50 94 LYS A O 1
ATOM 730 N N . ASP A 1 95 ? 12.458 2.107 -8.739 1.00 97.50 95 ASP A N 1
ATOM 731 C CA . ASP A 1 95 ? 13.481 1.064 -8.880 1.00 97.50 95 ASP A CA 1
ATOM 732 C C . ASP A 1 95 ? 13.428 0.422 -10.281 1.00 97.50 95 ASP A C 1
ATOM 734 O O . ASP A 1 95 ? 14.462 0.173 -10.902 1.00 97.50 95 ASP A O 1
ATOM 738 N N . ALA A 1 96 ? 12.224 0.226 -10.832 1.00 98.06 96 ALA A N 1
ATOM 739 C CA . ALA A 1 96 ? 12.038 -0.263 -12.196 1.00 98.06 96 ALA A CA 1
ATOM 740 C C . ALA A 1 96 ? 12.544 0.731 -13.256 1.00 98.06 96 ALA A C 1
ATOM 742 O O . ALA A 1 96 ? 13.238 0.335 -14.192 1.00 98.06 96 ALA A O 1
ATOM 743 N N . ILE A 1 97 ? 12.235 2.024 -13.111 1.00 98.19 97 ILE A N 1
ATOM 744 C CA . ILE A 1 97 ? 12.722 3.070 -14.023 1.00 98.19 97 ILE A CA 1
ATOM 745 C C . ILE A 1 97 ? 14.247 3.175 -13.958 1.00 98.19 97 ILE A C 1
ATOM 747 O O . ILE A 1 97 ? 14.896 3.314 -14.993 1.00 98.19 97 ILE A O 1
ATOM 751 N N . GLU A 1 98 ? 14.830 3.085 -12.764 1.00 98.31 98 GLU A N 1
ATOM 752 C CA . GLU A 1 98 ? 16.279 3.112 -12.576 1.00 98.31 98 GLU A CA 1
ATOM 753 C C . GLU A 1 98 ? 16.953 1.920 -13.268 1.00 98.31 98 GLU A C 1
ATOM 755 O O . GLU A 1 98 ? 17.922 2.110 -14.005 1.00 98.31 98 GLU A O 1
ATOM 760 N N . ALA A 1 99 ? 16.390 0.716 -13.138 1.00 98.38 99 ALA A N 1
ATOM 761 C CA . ALA A 1 99 ? 16.872 -0.466 -13.850 1.00 98.38 99 ALA A CA 1
ATOM 762 C C . ALA A 1 99 ? 16.808 -0.296 -15.380 1.00 98.38 99 ALA A C 1
ATOM 764 O O . ALA A 1 99 ? 17.776 -0.599 -16.080 1.00 98.38 99 ALA A O 1
ATOM 765 N N . VAL A 1 100 ? 15.703 0.242 -15.908 1.00 98.31 100 VAL A N 1
ATOM 766 C CA . VAL A 1 100 ? 15.554 0.523 -17.348 1.00 98.31 100 VAL A CA 1
ATOM 767 C C . VAL A 1 100 ? 16.550 1.586 -17.815 1.00 98.31 100 VAL A C 1
ATOM 769 O O . VAL A 1 100 ? 17.153 1.442 -18.877 1.00 98.31 100 VAL A O 1
ATOM 772 N N . ALA A 1 101 ? 16.767 2.641 -17.030 1.00 98.44 101 ALA A N 1
ATOM 773 C CA . ALA A 1 101 ? 17.716 3.699 -17.365 1.00 98.44 101 ALA A CA 1
ATOM 774 C C . ALA A 1 101 ? 19.164 3.185 -17.414 1.00 98.44 101 ALA A C 1
ATOM 776 O O . ALA A 1 101 ? 19.942 3.621 -18.268 1.00 98.44 101 ALA A O 1
ATOM 777 N N . LEU A 1 102 ? 19.526 2.255 -16.525 1.00 98.38 102 LEU A N 1
ATOM 778 C CA . LEU A 1 102 ? 20.826 1.583 -16.552 1.00 98.38 102 LEU A CA 1
ATOM 779 C C . LEU A 1 102 ? 20.976 0.710 -17.802 1.00 98.38 102 LEU A C 1
ATOM 781 O O . LEU A 1 102 ? 21.962 0.865 -18.520 1.00 98.38 102 LEU A O 1
ATOM 785 N N . ALA A 1 103 ? 19.975 -0.114 -18.121 1.00 98.31 103 ALA A N 1
ATOM 786 C CA . ALA A 1 103 ? 19.992 -0.942 -19.327 1.00 98.31 103 ALA A CA 1
ATOM 787 C C . ALA A 1 103 ? 20.121 -0.096 -20.607 1.00 98.31 103 ALA A C 1
ATOM 789 O O . ALA A 1 103 ? 20.982 -0.356 -21.444 1.00 98.31 103 ALA A O 1
ATOM 790 N N . LEU A 1 104 ? 19.344 0.988 -20.720 1.00 98.31 104 LEU A N 1
ATOM 791 C CA . LEU A 1 104 ? 19.412 1.893 -21.869 1.00 98.31 104 LEU A CA 1
ATOM 792 C C . LEU A 1 104 ? 20.787 2.565 -21.999 1.00 98.31 104 LEU A C 1
ATOM 794 O O . LEU A 1 104 ? 21.285 2.766 -23.107 1.00 98.31 104 LEU A O 1
ATOM 798 N N . ARG A 1 105 ? 21.414 2.927 -20.875 1.00 98.38 105 ARG A N 1
ATOM 799 C CA . ARG A 1 105 ? 22.766 3.499 -20.873 1.00 98.38 105 ARG A CA 1
ATOM 800 C C . ARG A 1 105 ? 23.787 2.508 -21.433 1.00 98.38 105 ARG A C 1
ATOM 802 O O . ARG A 1 105 ? 24.655 2.923 -22.206 1.00 98.38 105 ARG A O 1
ATOM 809 N N . ASP A 1 106 ? 23.688 1.241 -21.053 1.00 98.44 106 ASP A N 1
ATOM 810 C CA . ASP A 1 106 ? 24.599 0.193 -21.512 1.00 98.44 106 ASP A CA 1
ATOM 811 C C . ASP A 1 106 ? 24.379 -0.138 -22.995 1.00 98.44 106 ASP A C 1
ATOM 813 O O . ASP A 1 106 ? 25.344 -0.164 -23.764 1.00 98.44 106 ASP A O 1
ATOM 817 N N . ASP A 1 107 ? 23.125 -0.246 -23.438 1.00 98.50 107 ASP A N 1
ATOM 818 C CA . ASP A 1 107 ? 22.776 -0.425 -24.854 1.00 98.50 107 ASP A CA 1
ATOM 819 C C . ASP A 1 107 ? 23.302 0.725 -25.718 1.00 98.50 107 ASP A C 1
ATOM 821 O O . ASP A 1 107 ? 23.821 0.522 -26.824 1.00 98.50 107 ASP A O 1
ATOM 825 N N . MET A 1 108 ? 23.218 1.955 -25.206 1.00 98.44 108 MET A N 1
ATOM 826 C CA . MET A 1 108 ? 23.717 3.126 -25.916 1.00 98.44 108 MET A CA 1
ATOM 827 C C . MET A 1 108 ? 25.236 3.154 -26.013 1.00 98.44 108 MET A C 1
ATOM 829 O O . MET A 1 108 ? 25.772 3.550 -27.050 1.00 98.44 108 MET A O 1
ATOM 833 N N . ARG A 1 109 ? 25.937 2.696 -24.973 1.00 98.25 109 ARG A N 1
ATOM 834 C CA . ARG A 1 109 ? 27.389 2.512 -25.023 1.00 98.25 109 ARG A CA 1
ATOM 835 C C . ARG A 1 109 ? 27.765 1.471 -26.075 1.00 98.25 109 ARG A C 1
ATOM 837 O O . ARG A 1 109 ? 28.561 1.775 -26.958 1.00 98.25 109 ARG A O 1
ATOM 844 N N . GLN A 1 110 ? 27.132 0.301 -26.043 1.00 98.31 110 GLN A N 1
ATOM 845 C CA . GLN A 1 110 ? 27.417 -0.767 -26.999 1.00 98.31 110 GLN A CA 1
ATOM 846 C C . GLN A 1 110 ? 27.122 -0.337 -28.445 1.00 98.31 110 GLN A C 1
ATOM 848 O O . GLN A 1 110 ? 27.857 -0.676 -29.372 1.00 98.31 110 GLN A O 1
ATOM 853 N N . SER A 1 111 ? 26.050 0.428 -28.656 1.00 98.31 111 SER A N 1
ATOM 854 C CA . SER A 1 111 ? 25.693 0.951 -29.977 1.00 98.31 111 SER A CA 1
ATOM 855 C C .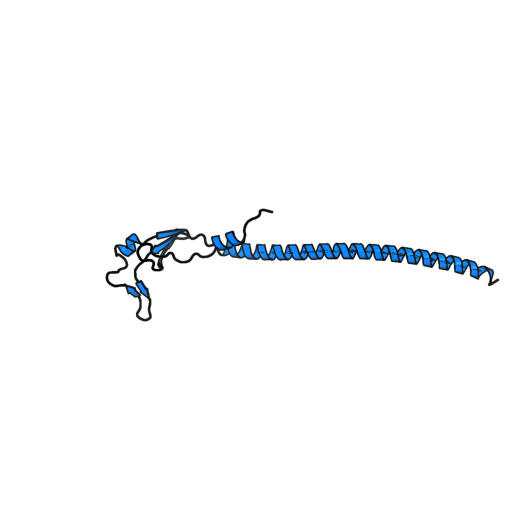 SER A 1 111 ? 26.749 1.918 -30.516 1.00 98.31 111 SER A C 1
ATOM 857 O O . SER A 1 111 ? 27.075 1.855 -31.699 1.00 98.31 111 SER A O 1
ATOM 859 N N . ARG A 1 112 ? 27.328 2.768 -29.656 1.00 98.38 112 ARG A N 1
ATOM 860 C CA . ARG A 1 112 ? 28.436 3.661 -30.036 1.00 98.38 112 ARG A CA 1
ATOM 861 C C . ARG A 1 112 ? 29.692 2.883 -30.410 1.00 98.38 112 ARG A C 1
ATOM 863 O O . ARG A 1 112 ? 30.275 3.158 -31.448 1.00 98.38 112 ARG A O 1
ATOM 870 N N . GLU A 1 113 ? 30.059 1.869 -29.633 1.00 98.38 113 GLU A N 1
ATOM 871 C CA . GLU A 1 113 ? 31.212 1.011 -29.943 1.00 98.38 113 GLU A CA 1
ATOM 872 C C . GLU A 1 113 ? 31.042 0.290 -31.291 1.00 98.38 113 GLU A C 1
ATOM 874 O O . GLU A 1 113 ? 31.967 0.236 -32.103 1.00 98.38 113 GLU A O 1
ATOM 879 N N . LYS A 1 114 ? 29.836 -0.227 -31.567 1.00 98.31 114 LYS A N 1
ATOM 880 C CA . LYS A 1 114 ? 29.504 -0.842 -32.861 1.00 98.31 114 LYS A CA 1
ATOM 881 C C . LYS A 1 114 ? 29.569 0.168 -34.007 1.00 98.31 114 LYS A C 1
ATOM 883 O O . LYS A 1 114 ? 30.039 -0.195 -35.085 1.00 98.31 114 LYS A O 1
ATOM 888 N N . LEU A 1 115 ? 29.111 1.401 -33.783 1.00 98.44 115 LEU A N 1
ATOM 889 C CA . LEU A 1 115 ? 29.174 2.475 -34.772 1.00 98.44 115 LEU A CA 1
ATOM 890 C C . LEU A 1 115 ? 30.627 2.824 -35.106 1.00 98.44 115 LEU A C 1
ATOM 892 O O . LEU A 1 115 ? 31.002 2.759 -36.271 1.00 98.44 115 LEU A O 1
ATOM 896 N N . GLU A 1 116 ? 31.466 3.063 -34.096 1.00 98.31 116 GLU A N 1
ATOM 897 C CA . GLU A 1 116 ? 32.892 3.344 -34.295 1.00 98.31 116 GLU A CA 1
ATOM 898 C C . GLU A 1 116 ? 33.612 2.198 -35.024 1.00 98.31 116 GLU A C 1
ATOM 900 O O . GLU A 1 116 ? 34.474 2.426 -35.874 1.00 98.31 116 GLU A O 1
ATOM 905 N N . ALA A 1 117 ? 33.281 0.943 -34.703 1.00 98.31 117 ALA A N 1
ATOM 906 C CA . ALA A 1 117 ? 33.850 -0.212 -35.390 1.00 98.31 117 ALA A CA 1
ATOM 907 C C . ALA A 1 117 ? 33.399 -0.287 -36.858 1.00 98.31 117 ALA A C 1
ATOM 909 O O . ALA A 1 117 ? 34.206 -0.598 -37.736 1.00 98.31 117 ALA A O 1
ATOM 910 N N . ALA A 1 118 ? 32.126 -0.002 -37.143 1.00 98.19 118 ALA A N 1
ATOM 911 C CA . ALA A 1 118 ? 31.605 0.034 -38.505 1.00 98.19 118 ALA A CA 1
ATOM 912 C C . ALA A 1 118 ? 32.255 1.154 -39.329 1.00 98.19 118 ALA A C 1
ATOM 914 O O . ALA A 1 118 ? 32.694 0.889 -40.447 1.00 98.19 118 ALA A O 1
ATOM 915 N N . G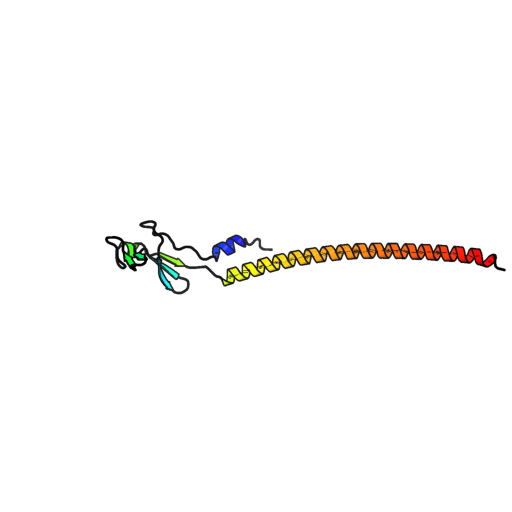LU A 1 119 ? 32.387 2.356 -38.763 1.00 98.38 119 GLU A N 1
ATOM 916 C CA . GLU A 1 119 ? 33.057 3.499 -39.393 1.00 98.38 119 GLU A CA 1
ATOM 917 C C . GLU A 1 119 ? 34.511 3.172 -39.753 1.00 98.38 119 GLU A C 1
ATOM 919 O O . GLU A 1 119 ? 34.934 3.407 -40.885 1.00 98.38 119 GLU A O 1
ATOM 924 N N . ARG A 1 120 ? 35.261 2.531 -38.843 1.00 98.25 120 ARG A N 1
ATOM 925 C CA . ARG A 1 120 ? 36.638 2.083 -39.124 1.00 98.25 120 ARG A CA 1
ATOM 926 C C . ARG A 1 120 ? 36.712 1.106 -40.297 1.00 98.25 120 ARG A C 1
ATOM 928 O O . ARG A 1 120 ? 37.580 1.251 -41.151 1.00 98.25 120 ARG A O 1
ATOM 935 N N . ARG A 1 121 ? 35.805 0.124 -40.364 1.00 97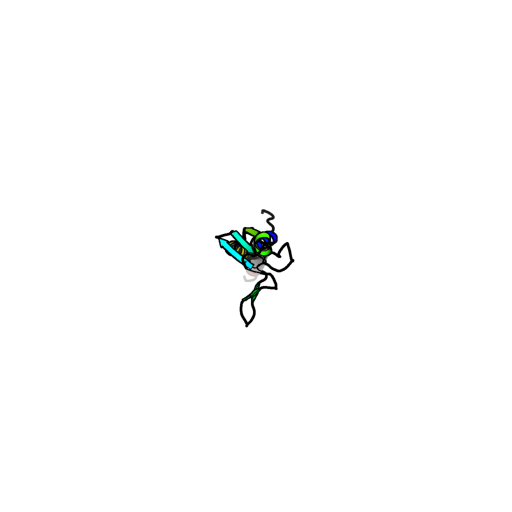.88 121 ARG A N 1
ATOM 936 C CA . ARG A 1 121 ? 35.778 -0.842 -41.478 1.00 97.88 121 ARG A CA 1
ATOM 937 C C . ARG A 1 121 ? 35.410 -0.193 -42.810 1.00 97.88 121 ARG A C 1
ATOM 939 O O . ARG A 1 121 ? 35.924 -0.627 -43.837 1.00 97.88 121 ARG A O 1
ATOM 946 N N . ILE A 1 122 ? 34.509 0.793 -42.807 1.00 97.94 122 ILE A N 1
ATOM 947 C CA . ILE A 1 122 ? 34.144 1.541 -44.019 1.00 97.94 122 ILE A CA 1
ATOM 948 C C . ILE A 1 122 ? 35.373 2.290 -44.529 1.00 97.94 122 ILE A C 1
ATOM 950 O O . ILE A 1 122 ? 35.762 2.072 -45.669 1.00 97.94 122 ILE A O 1
ATOM 954 N N . ALA A 1 123 ? 36.058 3.041 -43.662 1.00 97.81 123 ALA A N 1
ATOM 955 C CA . ALA A 1 123 ? 37.274 3.764 -44.034 1.00 97.81 123 ALA A CA 1
ATOM 956 C C . ALA A 1 123 ? 38.369 2.838 -44.602 1.00 97.81 123 ALA A C 1
ATOM 958 O O . ALA A 1 123 ? 38.990 3.155 -45.615 1.00 97.81 123 ALA A O 1
ATOM 959 N N . GLU A 1 124 ? 38.582 1.665 -43.994 1.00 97.50 124 GLU A N 1
ATOM 960 C CA . GLU A 1 124 ? 39.526 0.664 -44.508 1.00 97.50 124 GLU A CA 1
ATOM 961 C C . GLU A 1 124 ? 39.098 0.104 -45.876 1.00 97.50 124 GLU A C 1
ATOM 963 O O . GLU A 1 124 ? 39.927 -0.098 -46.766 1.00 97.50 124 GLU A O 1
ATOM 968 N N . THR A 1 125 ? 37.801 -0.149 -46.059 1.00 97.75 125 THR A N 1
ATOM 969 C CA . THR A 1 125 ? 37.250 -0.646 -47.328 1.00 97.75 125 THR A CA 1
ATOM 970 C C . THR A 1 125 ? 37.390 0.401 -48.431 1.00 97.75 125 THR A C 1
ATOM 972 O O . THR A 1 125 ? 37.831 0.064 -49.529 1.00 97.75 125 THR A O 1
ATOM 975 N N . ASP A 1 126 ? 37.092 1.664 -48.126 1.00 97.38 126 ASP A N 1
ATOM 976 C CA . ASP A 1 126 ? 37.224 2.794 -49.046 1.00 97.38 126 ASP A CA 1
ATOM 977 C C . ASP A 1 126 ? 38.683 2.992 -49.472 1.00 97.38 126 ASP A C 1
ATOM 979 O O . ASP A 1 126 ? 38.963 3.156 -50.662 1.00 97.38 126 ASP A O 1
ATOM 983 N N . GLN A 1 127 ? 39.630 2.889 -48.533 1.00 96.38 127 GLN A N 1
ATOM 984 C CA . GLN A 1 127 ? 41.058 2.944 -48.845 1.00 96.38 127 GLN A CA 1
ATOM 985 C C . GLN A 1 127 ? 41.468 1.821 -49.809 1.00 96.38 127 GLN A C 1
ATOM 987 O O . GLN A 1 127 ? 42.083 2.086 -50.843 1.00 96.38 127 GLN A O 1
ATOM 992 N N . ARG A 1 128 ? 41.097 0.569 -49.512 1.00 96.19 128 ARG A N 1
ATOM 993 C CA . ARG A 1 128 ? 41.406 -0.577 -50.386 1.00 96.19 128 ARG A CA 1
ATOM 994 C C . ARG A 1 128 ? 40.787 -0.416 -51.775 1.00 96.19 128 ARG A C 1
ATOM 996 O O . ARG A 1 128 ? 41.411 -0.778 -52.771 1.00 96.19 128 ARG A O 1
ATOM 1003 N N . HIS A 1 129 ? 39.570 0.120 -51.856 1.00 95.62 129 HIS A N 1
ATOM 1004 C CA . HIS A 1 129 ? 38.901 0.375 -53.127 1.00 95.62 129 HIS A CA 1
ATOM 1005 C C . HIS A 1 129 ? 39.637 1.443 -53.949 1.00 95.62 129 HIS A C 1
ATOM 1007 O O . HIS A 1 129 ? 39.853 1.250 -55.147 1.00 95.62 129 HIS A O 1
ATOM 1013 N N . ALA A 1 130 ? 40.080 2.533 -53.316 1.00 94.44 130 ALA A N 1
ATOM 1014 C CA . ALA A 1 130 ? 40.887 3.563 -53.968 1.00 94.44 130 ALA A CA 1
ATOM 1015 C C . ALA A 1 130 ? 42.220 3.003 -54.498 1.00 94.44 130 ALA A C 1
ATOM 1017 O O . ALA A 1 130 ? 42.574 3.248 -55.650 1.00 94.44 130 ALA A O 1
ATOM 1018 N N . GLU A 1 131 ? 42.921 2.190 -53.700 1.00 93.50 131 GLU A N 1
ATOM 1019 C CA . GLU A 1 131 ? 44.168 1.525 -54.106 1.00 93.50 131 GLU A CA 1
ATOM 1020 C C . GLU A 1 131 ? 43.965 0.578 -55.301 1.00 93.50 131 GLU A C 1
ATOM 1022 O O . GLU A 1 131 ? 44.762 0.576 -56.242 1.00 93.50 131 GLU A O 1
ATOM 1027 N N . LEU A 1 132 ? 42.888 -0.217 -55.296 1.00 92.81 132 LEU A N 1
ATOM 1028 C CA . LEU A 1 132 ? 42.545 -1.107 -56.409 1.00 92.81 132 LEU A CA 1
ATOM 1029 C C . LEU A 1 132 ? 42.197 -0.328 -57.679 1.00 92.81 132 LEU A C 1
ATOM 1031 O O . LEU A 1 132 ? 42.679 -0.686 -58.752 1.00 92.81 132 LEU A O 1
ATOM 1035 N N . THR A 1 133 ? 41.406 0.739 -57.554 1.00 93.12 133 THR A N 1
ATOM 1036 C CA . THR A 1 133 ? 41.009 1.599 -58.681 1.00 93.12 133 THR A CA 1
ATOM 1037 C C . THR A 1 133 ? 42.246 2.217 -59.337 1.00 93.12 133 THR A C 1
ATOM 1039 O O . THR A 1 133 ? 42.449 2.052 -60.539 1.00 93.12 133 THR A O 1
ATOM 1042 N N . ALA A 1 134 ? 43.143 2.809 -58.541 1.00 90.06 134 ALA A N 1
ATOM 1043 C CA . ALA A 1 134 ? 44.393 3.395 -59.029 1.00 90.06 134 ALA A CA 1
ATOM 1044 C C . ALA A 1 134 ? 45.317 2.374 -59.720 1.00 90.06 134 ALA A C 1
ATOM 1046 O O . ALA A 1 134 ? 46.129 2.738 -60.569 1.00 90.06 134 ALA A O 1
ATOM 1047 N N . ARG A 1 135 ? 45.211 1.085 -59.370 1.00 87.75 135 ARG A N 1
ATOM 1048 C CA . ARG A 1 135 ? 45.996 0.008 -59.988 1.00 87.75 135 ARG A CA 1
ATOM 1049 C C . ARG A 1 135 ? 45.425 -0.473 -61.326 1.00 87.75 135 ARG A C 1
ATOM 1051 O O . ARG A 1 135 ? 46.184 -1.014 -62.125 1.00 87.75 135 ARG A O 1
ATOM 1058 N N . ILE A 1 136 ? 44.126 -0.291 -61.567 1.00 85.25 136 ILE A N 1
ATOM 1059 C CA . ILE A 1 136 ? 43.440 -0.715 -62.799 1.00 85.25 136 ILE A CA 1
ATOM 1060 C C . ILE A 1 136 ? 43.493 0.383 -63.874 1.00 85.25 136 ILE A C 1
ATOM 1062 O O . ILE A 1 136 ? 43.748 0.071 -65.032 1.00 85.25 136 ILE A O 1
ATOM 1066 N N . GLU A 1 137 ? 43.371 1.663 -63.501 1.00 70.88 137 GLU A N 1
ATOM 1067 C CA . GLU A 1 137 ? 43.443 2.806 -64.435 1.00 70.88 137 GLU A CA 1
ATOM 1068 C C . GLU A 1 137 ? 44.644 2.820 -65.417 1.00 70.88 137 GLU A C 1
ATOM 1070 O O . GLU A 1 137 ? 44.449 3.211 -66.570 1.00 70.88 137 GLU A O 1
ATOM 1075 N N . PRO A 1 138 ? 45.876 2.398 -65.059 1.00 65.25 138 PRO A N 1
ATOM 1076 C CA . PRO A 1 138 ? 46.985 2.339 -66.016 1.00 65.25 138 PRO A CA 1
ATOM 1077 C C . PRO A 1 138 ? 46.930 1.154 -67.001 1.00 65.25 138 PRO A C 1
ATOM 1079 O O . PRO A 1 138 ? 47.761 1.110 -67.904 1.00 65.25 138 PRO A O 1
ATOM 1082 N N . MET A 1 139 ? 46.004 0.197 -66.846 1.00 58.31 139 MET A N 1
ATOM 1083 C CA . MET A 1 139 ? 45.847 -0.963 -67.743 1.00 58.31 139 MET A CA 1
ATOM 1084 C C . MET A 1 139 ? 44.816 -0.749 -68.867 1.00 58.31 139 MET A C 1
ATOM 1086 O O . MET A 1 139 ? 44.804 -1.531 -69.813 1.00 58.31 139 MET A O 1
ATOM 1090 N N . ASP A 1 140 ? 43.998 0.307 -68.783 1.00 58.12 140 ASP A N 1
ATOM 1091 C CA . ASP A 1 140 ? 42.929 0.642 -69.743 1.00 58.12 140 ASP A CA 1
ATOM 1092 C C . ASP A 1 140 ? 43.337 1.723 -70.782 1.00 58.12 140 ASP A C 1
ATOM 1094 O O . ASP A 1 140 ? 42.475 2.331 -71.424 1.00 58.12 140 ASP A O 1
ATOM 1098 N N . ARG A 1 141 ? 44.643 1.988 -70.967 1.00 50.19 141 ARG A N 1
ATOM 1099 C CA . ARG A 1 141 ? 45.195 2.912 -71.986 1.00 50.19 141 ARG A CA 1
ATOM 1100 C C . ARG A 1 141 ? 45.987 2.210 -73.079 1.00 50.19 141 ARG A C 1
ATOM 1102 O O . ARG A 1 141 ? 46.793 1.318 -72.741 1.00 50.19 141 ARG A O 1
#

Foldseek 3Di:
DPPDDLVVVCVLQADDAADAFPVPRHGWDFPDDDPQKTKTFPQQWDQDPVGTDHDPPGGCPDPRRVVRIDIDGRNHDVVSVVVSVVVVVVVVVVVVVVVVVVVVVVVVVVVVVVVVVVVVVVVVVVVVVVVVVVVCVVVVD